Protein 8PI4 (pdb70)

Solvent-accessible surface area: 3593 Å² total; per-residue (Å²): 140,12,111,85,103,11,56,40,84,118,0,52,107,2,0,143,102,25,2,45,193,115,25,60,99,77,62,44,193,43,174,164,6,1,33,56,59,0,21,100,47,110,3,34,88,165,54,0,74,79,35,15,123

Foldseek 3Di:
DFFAAADDPRLVVVLCVLQPPQAFDDDPPDPVAPCVARHVHTGDSVRSVVGGD

Nearest PDB structures (foldseek):
  8pi4-assembly1_A  TM=1.019E+00  e=6.959E-11  Homo sapiens
  8pjc-assembly1_A-2  TM=1.016E+00  e=4.124E-10  Homo sapiens
  8pjh-assembly1_A-2  TM=9.760E-01  e=3.489E-09  Homo sapiens
  8pi5-assembly1_B  TM=8.088E-01  e=2.681E-07  Homo sapiens
  2dsp-assembly1_I  TM=8.170E-01  e=7.236E-04  Homo sapiens

Secondary structure (DSSP, 8-state):
--SS---THHHHHHHHHHHGGG-B---TTSTTSHHHHHTTTT--HHHHHTTB-

Organism: Homo sapiens (NCBI:txid9606)

GO terms:
  GO:0042593 glucose homeostasis (P, IDA)
  GO:0010976 positive regulation of neuron projection development (P, IC)
  GO:0010629 negative regulation of gene expression (P, IDA)
  GO:0051897 positive regulation of phosphatidylinositol 3-kinase/protein kinase B signal transduction (P, IDA)
  GO:0050890 cognition (P, TAS)
  GO:1990535 neuron projection maintenance (P, IGI)
  GO:1900273 positive regulation of long-term synaptic potentiation (P, TAS)
  GO:0048167 regulation of synaptic plasticity (P, TAS)
  GO:1902952 positive regulation of dendritic spine maintenance (P, IGI)
  GO:1903076 regulation of protein localization to plasma membrane (P, IGI)
  GO:1903427 negative regulation of reactive oxygen species biosynthetic process (P, IGI)
  GO:0008286 insulin receptor signaling pathway (P, IGI)
  GO:2000252 negative regulation of feeding behavior (P, IDA)
  GO:0048018 receptor ligand activity (F, IDA)
  GO:0050995 negative regulation of lipid catabolic process (P, IMP)
  GO:0031904 endosome lumen (C, TAS)
  GO:0033116 endoplasmic reticulum-Golgi intermediate compartment membrane (C, TAS)
  GO:0034774 secretory granule lumen (C, TAS)
  GO:0000139 Golgi membrane (C, TAS)
  GO:0005576 extracellular region (C, TAS)

B-factor: mean 31.5, std 16.76, range [15.14, 119.86]

Radius of gyration: 9.56 Å; Cα contacts (8 Å, |Δi|>4): 82; chains: 1; bounding box: 18×23×18 Å

Structure (mmCIF, N/CA/C/O backbone):
data_8PI4
#
_entry.id   8PI4
#
_cell.length_a   77.400
_cell.length_b   77.400
_cell.length_c   77.400
_cell.angle_alpha   90.000
_cell.angle_beta   90.000
_cell.angle_gamma   90.000
#
_symmetry.space_group_name_H-M   'I 21 3'
#
loop_
_entity.id
_entity.type
_entity.pdbx_description
1 polymer 'Insulin B chain,Insulin A chain'
2 water water
#
loop_
_atom_site.group_PDB
_atom_site.id
_atom_site.type_symbol
_atom_site.label_atom_id
_atom_site.label_alt_id
_atom_site.label_comp_id
_atom_site.label_asym_id
_atom_site.label_entity_id
_atom_site.label_seq_id
_atom_site.pdbx_PDB_ins_code
_atom_site.Cartn_x
_atom_site.Cartn_y
_atom_site.Cartn_z
_atom_site.occupancy
_atom_site.B_iso_or_equiv
_atom_site.auth_seq_id
_atom_site.auth_comp_id
_atom_site.auth_asym_id
_atom_site.auth_atom_id
_atom_site.pdbx_PDB_model_num
ATOM 1 N N . PHE A 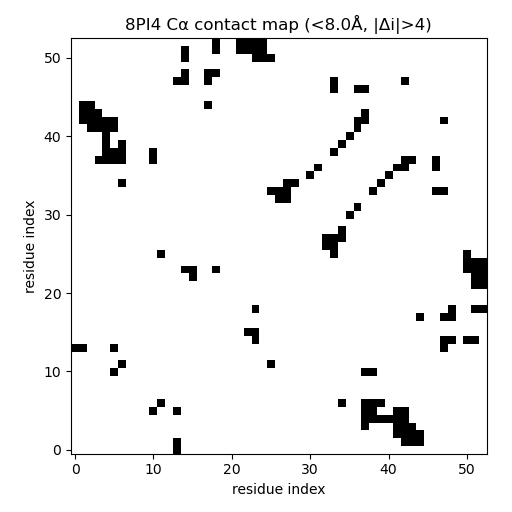1 1 ? -9.14604 -5.52613 -5.88818 1.000 24.85742 1 PHE A N 1
ATOM 2 C CA . PHE A 1 1 ? -9.22569 -4.36918 -6.80365 1.000 24.81905 1 PHE A CA 1
ATOM 3 C C . PHE A 1 1 ? -10.50450 -3.56382 -6.64337 1.000 24.28343 1 PHE A C 1
ATOM 4 O O . PHE A 1 1 ? -10.57221 -2.44042 -7.11530 1.000 29.05519 1 PHE A O 1
ATOM 23 N N A VAL A 1 2 ? -11.53209 -4.12419 -5.99762 0.630 23.09432 2 VAL A N 1
ATOM 24 N N B VAL A 1 2 ? -11.50221 -4.15176 -5.97809 0.370 23.22045 2 VAL A N 1
ATOM 25 C CA A VAL A 1 2 ? -12.80168 -3.39923 -5.91053 0.630 21.09228 2 VAL A CA 1
ATOM 26 C CA B VAL A 1 2 ? -12.80621 -3.50356 -5.85842 0.370 21.32463 2 VAL A CA 1
ATOM 27 C C A VAL A 1 2 ? -12.96693 -2.59271 -4.62785 0.630 22.47677 2 VAL A C 1
ATOM 28 C C B VAL A 1 2 ? -12.84052 -2.51183 -4.70218 0.370 22.49851 2 VAL A C 1
ATOM 29 O O A VAL A 1 2 ? -13.88506 -1.75529 -4.55374 0.630 23.16125 2 VAL A O 1
ATOM 30 O O B VAL A 1 2 ? -13.52350 -1.48071 -4.78443 0.370 21.34188 2 VAL A O 1
ATOM 55 N N . ASN A 1 3 ? -12.11110 -2.79897 -3.62619 1.000 22.14797 3 ASN A N 1
ATOM 56 C CA . ASN A 1 3 ? -12.26021 -2.12106 -2.33498 1.000 23.03350 3 ASN A CA 1
ATOM 57 C C . ASN A 1 3 ? -11.34024 -0.91739 -2.21609 1.000 25.15200 3 ASN A C 1
ATOM 58 O O . ASN A 1 3 ? -10.44993 -0.83999 -1.38384 1.000 26.49816 3 ASN A O 1
ATOM 70 N N . GLN A 1 4 ? -11.61517 0.04751 -3.07975 1.000 22.92672 4 GLN A N 1
ATOM 71 C CA . GLN A 1 4 ? -10.84502 1.27870 -3.12570 1.000 25.30907 4 GLN A CA 1
ATOM 72 C C . GLN A 1 4 ? -11.68707 2.30360 -3.86232 1.000 21.40382 4 GLN A C 1
ATOM 73 O O . GLN A 1 4 ? -12.76649 2.00219 -4.35959 1.000 20.76493 4 GLN A O 1
ATOM 87 N N . HIS A 1 5 ? -11.19426 3.52366 -3.90682 1.000 23.22594 5 HIS A N 1
ATOM 88 C CA . HIS A 1 5 ? -11.81582 4.54683 -4.73552 1.000 22.99605 5 HIS A CA 1
ATOM 89 C C . HIS A 1 5 ? -11.49318 4.22955 -6.18942 1.000 21.10069 5 HIS A C 1
ATOM 90 O O . HIS A 1 5 ? -10.32246 4.05923 -6.55353 1.000 24.07783 5 HIS A O 1
ATOM 104 N N . LEU A 1 6 ? -12.52520 4.10597 -7.01717 1.000 20.28739 6 LEU A N 1
ATOM 105 C CA . LEU A 1 6 ? -12.38967 3.80150 -8.43930 1.000 21.38183 6 LEU A CA 1
ATOM 106 C C . LEU A 1 6 ? -13.11726 4.86634 -9.23329 1.000 20.39921 6 LEU A C 1
ATOM 107 O O . LEU A 1 6 ? -14.33845 4.99785 -9.10218 1.000 20.61293 6 LEU A O 1
ATOM 123 N N . CYS A 1 7 ? -12.38989 5.60868 -10.07395 1.000 19.66010 7 CYS A N 1
ATOM 124 C CA . CYS A 1 7 ? -12.99249 6.66885 -10.84789 1.000 20.99121 7 CYS A CA 1
ATOM 125 C C . CYS A 1 7 ? -12.64291 6.49225 -12.31357 1.000 21.52616 7 CYS A C 1
ATOM 126 O O . CYS A 1 7 ? -11.60405 5.93174 -12.66154 1.000 20.79747 7 CYS A O 1
ATOM 133 N N . GLY A 1 8 ? -13.54349 6.94615 -13.16524 1.000 22.00121 8 GLY A N 1
ATOM 134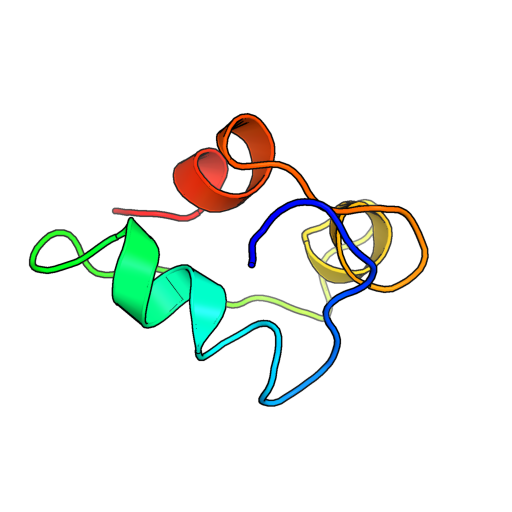 C CA . GLY A 1 8 ? -13.25587 6.97968 -14.58677 1.000 22.14265 8 GLY A CA 1
ATOM 135 C C . GLY A 1 8 ? -13.00359 5.60290 -1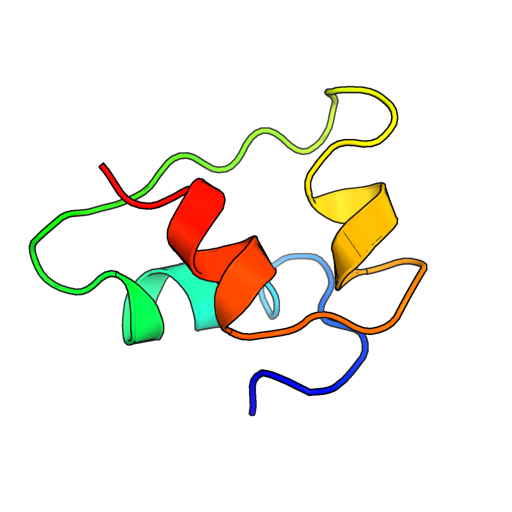5.14451 1.000 18.57688 8 GLY A C 1
ATOM 136 O O . GLY A 1 8 ? -13.73581 4.66300 -14.88045 1.000 19.07575 8 GLY A O 1
ATOM 140 N N . SER A 1 9 ? -11.94658 5.49221 -15.93478 1.000 18.92752 9 SER A N 1
ATOM 141 C CA . SER A 1 9 ? -11.67670 4.22657 -16.60085 1.000 17.67702 9 SER A CA 1
ATOM 142 C C . SER A 1 9 ? -11.40208 3.14212 -15.57249 1.000 17.12309 9 SER A C 1
ATOM 143 O O . SER A 1 9 ? -11.62783 1.95575 -15.84039 1.000 18.18352 9 SER A O 1
ATOM 151 N N . HIS A 1 10 ? -10.94663 3.51685 -14.38426 1.000 16.49633 10 HIS A N 1
ATOM 152 C CA . HIS A 1 10 ? -10.63474 2.54049 -13.35452 1.000 18.56077 10 HIS A CA 1
ATOM 153 C C . HIS A 1 10 ? -11.91937 1.86708 -12.86673 1.000 19.39484 10 HIS A C 1
ATOM 154 O O . HIS A 1 10 ? -11.93651 0.67182 -12.54049 1.000 19.23383 10 HIS A O 1
ATOM 168 N N . LEU A 1 11 ? -13.00917 2.63905 -12.80561 1.000 17.18208 11 LEU A N 1
ATOM 169 C CA . LEU A 1 11 ? -14.30972 2.13187 -12.40464 1.000 17.06172 11 LEU A CA 1
ATOM 170 C C . LEU A 1 11 ? -14.92411 1.25073 -13.48155 1.000 16.97601 11 LEU A C 1
ATOM 171 O O . LEU A 1 11 ? -15.44697 0.17250 -13.19003 1.000 17.09694 11 LEU A O 1
ATOM 187 N N A VAL A 1 12 ? -14.80997 1.68324 -14.73406 0.540 17.12898 12 VAL A N 1
ATOM 188 N N B VAL A 1 12 ? -14.88915 1.68029 -14.73590 0.460 17.03327 12 VAL A N 1
ATOM 189 C CA A VAL A 1 12 ? -15.34177 0.93043 -15.85738 0.540 17.04814 12 VAL A CA 1
ATOM 190 C CA B VAL A 1 12 ? -15.47375 0.80606 -15.74022 0.460 16.68192 12 VAL A CA 1
ATOM 191 C C A VAL A 1 12 ? -14.63896 -0.40816 -16.00034 0.540 16.08721 12 VAL A C 1
ATOM 192 C C B VAL A 1 12 ? -14.67957 -0.49123 -15.84762 0.460 16.21679 12 VAL A C 1
ATOM 193 O O A VAL A 1 12 ? -15.23773 -1.39387 -16.44098 0.540 15.13818 12 VAL A O 1
ATOM 194 O O B VAL A 1 12 ? -15.27362 -1.55913 -15.96310 0.460 15.26635 12 VAL A O 1
ATOM 219 N N . GLU A 1 13 ? -13.34261 -0.44594 -15.69252 1.000 16.04726 13 GLU A N 1
ATOM 220 C CA . GLU A 1 13 ? -12.59028 -1.69334 -15.74137 1.000 17.80549 13 GLU A CA 1
ATOM 221 C C . GLU A 1 13 ? -13.06547 -2.65504 -14.66938 1.000 17.43627 13 GLU A C 1
ATOM 222 O O . GLU A 1 13 ? -13.17056 -3.85991 -14.90376 1.000 17.09765 13 GLU A O 1
ATOM 234 N N . ALA A 1 14 ? -13.31294 -2.14279 -13.48043 1.000 16.64190 14 ALA A N 1
ATOM 235 C CA . ALA A 1 14 ? -13.81980 -2.98676 -12.40918 1.000 17.10802 14 ALA A CA 1
ATOM 236 C C . ALA A 1 14 ? -15.19399 -3.56718 -12.72641 1.000 16.69703 14 ALA A C 1
ATOM 237 O O . ALA A 1 14 ? -15.44826 -4.76366 -12.49234 1.000 17.73525 14 ALA A O 1
ATOM 245 N N . LEU A 1 15 ? -16.08060 -2.74297 -13.28463 1.000 16.92286 15 LEU A N 1
ATOM 246 C CA . LEU A 1 15 ? -17.37986 -3.24611 -13.72650 1.000 17.35718 15 LEU A CA 1
ATOM 247 C C . LEU A 1 15 ? -17.20870 -4.33700 -14.75761 1.000 16.65532 15 LEU A C 1
ATOM 248 O O . LEU A 1 15 ? -17.89741 -5.36697 -14.70679 1.000 19.28690 15 LEU A O 1
ATOM 264 N N . TYR A 1 16 ? -16.30061 -4.11443 -15.71948 1.000 16.57372 16 TYR A N 1
ATOM 265 C CA . TYR A 1 16 ? -16.08570 -5.08871 -16.77824 1.000 16.71513 16 TYR A CA 1
ATOM 266 C C . TYR A 1 16 ? -15.64357 -6.41390 -16.19638 1.000 16.93717 16 TYR A C 1
ATOM 267 O O . TYR A 1 16 ? -16.18608 -7.46801 -16.54657 1.000 17.72858 16 TYR A O 1
ATOM 285 N N . LEU A 1 17 ? -14.67903 -6.37746 -15.28108 1.000 16.90099 17 LEU A N 1
ATOM 286 C CA . LEU A 1 17 ? -14.15558 -7.60945 -14.69713 1.000 18.33604 17 LEU A CA 1
ATOM 287 C C . LEU A 1 17 ? -15.17012 -8.31148 -13.81285 1.000 18.45335 17 LEU A C 1
ATOM 288 O O . LEU A 1 17 ? -15.28855 -9.54009 -13.85344 1.000 21.49067 17 LEU A O 1
ATOM 304 N N . VAL A 1 18 ? -15.90215 -7.55454 -13.01133 1.000 18.28323 18 VAL A N 1
ATOM 305 C CA . VAL A 1 18 ? -16.85296 -8.16366 -12.08108 1.000 18.96638 18 VAL A CA 1
ATOM 306 C C . VAL A 1 18 ? -18.04489 -8.73709 -12.82868 1.000 19.41469 18 VAL A C 1
ATOM 307 O O . VAL A 1 18 ? -18.48976 -9.85612 -12.55877 1.000 21.47463 18 VAL A O 1
ATOM 320 N N . CYS A 1 19 ? -18.58276 -7.98209 -13.77070 1.000 18.64976 19 CYS A N 1
ATOM 321 C CA . CYS A 1 19 ? -19.85750 -8.34897 -14.36958 1.000 20.71046 19 CYS A CA 1
ATOM 322 C C . CYS A 1 19 ? -19.70088 -9.41554 -15.44136 1.000 22.18919 19 CYS A C 1
ATOM 323 O O . CYS A 1 19 ? -20.65230 -10.15451 -15.72133 1.000 23.46094 19 CYS A O 1
ATOM 330 N N . GLY A 1 20 ? -18.53317 -9.49924 -16.06866 1.000 21.98610 20 GLY A N 1
ATOM 331 C CA . GLY A 1 20 ? -18.30554 -10.53207 -17.05419 1.000 23.82678 20 GLY A CA 1
ATOM 332 C C . GLY A 1 20 ? -19.36384 -10.53315 -18.13811 1.000 23.76365 20 GLY A C 1
ATOM 333 O O . GLY A 1 20 ? -19.75982 -9.48508 -18.65333 1.000 26.17213 20 GLY A O 1
ATOM 337 N N . GLU A 1 21 ? -19.82524 -11.72962 -18.51739 1.000 27.16000 21 GLU A N 1
ATOM 338 C CA . GLU A 1 21 ? -20.74942 -11.83618 -19.64906 1.000 30.11326 21 GLU A CA 1
ATOM 339 C C . GLU A 1 21 ? -22.12937 -11.25872 -19.35915 1.000 29.67893 21 GLU A C 1
ATOM 340 O O . GLU A 1 21 ? -22.92103 -11.10587 -20.29267 1.000 31.23960 21 GLU A O 1
ATOM 352 N N . ARG A 1 22 ? -22.43744 -10.92871 -18.10651 1.000 29.48780 22 ARG A N 1
ATOM 353 C CA . ARG A 1 22 ? -23.68896 -10.23658 -17.83163 1.000 29.99382 22 ARG A CA 1
ATOM 354 C C . ARG A 1 22 ? -23.70393 -8.83699 -18.43658 1.000 31.01080 22 ARG A C 1
ATOM 355 O O . ARG A 1 22 ? -24.77558 -8.30936 -18.74617 1.000 36.36618 22 ARG A O 1
ATOM 376 N N . GLY A 1 23 ? -22.54323 -8.21887 -18.60094 1.000 25.14599 23 GLY A N 1
ATOM 377 C CA . GLY A 1 23 ? -22.48354 -6.81595 -18.95543 1.000 25.36143 23 GLY A CA 1
ATOM 378 C C . GLY A 1 23 ? -22.91563 -5.94008 -17.79029 1.000 21.84669 23 GLY A C 1
ATOM 379 O O . GLY A 1 23 ? -23.20084 -6.40030 -16.67927 1.000 21.15550 23 GLY A O 1
ATOM 383 N N . PHE A 1 24 ? -22.95956 -4.63989 -18.07210 1.000 21.51322 24 PHE A N 1
ATOM 384 C CA . PHE A 1 24 ? -23.19055 -3.64591 -17.04115 1.000 19.65657 24 PHE A CA 1
ATOM 385 C C . PHE A 1 24 ? -23.67020 -2.35331 -17.67579 1.000 21.37182 24 PHE A C 1
ATOM 386 O O . PHE A 1 24 ? -23.63169 -2.17307 -18.90100 1.000 21.87045 24 PHE A O 1
ATOM 403 N N . PHE A 1 25 ? -24.14782 -1.45929 -16.82680 1.000 21.93713 25 PHE A N 1
ATOM 404 C CA . PHE A 1 25 ? -24.43136 -0.08480 -17.21611 1.000 23.20719 25 PHE A CA 1
ATOM 405 C C . PHE A 1 25 ? -23.61441 0.86650 -16.35244 1.000 23.79254 25 PHE A C 1
ATOM 406 O O . PHE A 1 25 ? -23.47648 0.66661 -15.13775 1.000 24.36558 25 PHE A O 1
ATOM 423 N N . TYR A 1 26 ? -23.03460 1.87109 -17.00721 1.000 23.01683 26 TYR A N 1
ATOM 424 C CA . TYR A 1 26 ? -22.22805 2.90458 -16.37602 1.000 22.06511 26 TYR A CA 1
ATOM 425 C C . TYR A 1 26 ? -22.94348 4.22289 -16.59276 1.000 23.47083 26 TYR A C 1
ATOM 426 O O . TYR A 1 26 ? -23.01691 4.71199 -17.72186 1.000 23.71094 26 TYR A O 1
ATOM 444 N N . THR A 1 27 ? -23.48758 4.78514 -15.51467 1.000 25.11302 27 THR A N 1
ATOM 445 C CA . THR A 1 27 ? -24.27704 6.01229 -15.56800 1.000 29.95663 27 THR A CA 1
ATOM 446 C C . THR A 1 27 ? -23.70761 6.98410 -14.54991 1.000 28.98070 27 THR A C 1
ATOM 447 O O . THR A 1 27 ? -24.20404 7.07749 -13.41634 1.000 31.91469 27 THR A O 1
ATOM 458 N N . PRO A 1 28 ? -22.69034 7.75197 -14.92294 1.000 26.92867 28 PRO A N 1
ATOM 459 C CA . PRO A 1 28 ? -21.99347 8.57223 -13.91733 1.000 29.62847 28 PRO A CA 1
ATOM 460 C C . PRO A 1 28 ? -22.80082 9.76108 -13.44165 1.000 32.22438 28 PRO A C 1
ATOM 461 O O . PRO A 1 28 ? -22.55623 10.25526 -12.33293 1.000 38.31963 28 PRO A O 1
ATOM 472 N N . LYS A 1 29 ? -23.74188 10.24687 -14.24941 1.000 32.77352 29 LYS A N 1
ATOM 473 C CA . LYS A 1 29 ? -24.52579 11.43022 -13.92083 1.000 38.66792 29 LYS A CA 1
ATOM 474 C C . LYS A 1 29 ? -25.84993 11.10370 -13.22962 1.000 53.61858 29 LYS A C 1
ATOM 475 O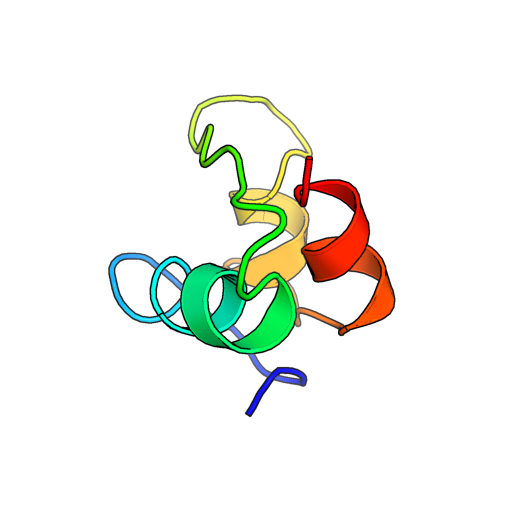 O . LYS A 1 29 ? -26.83583 11.83039 -1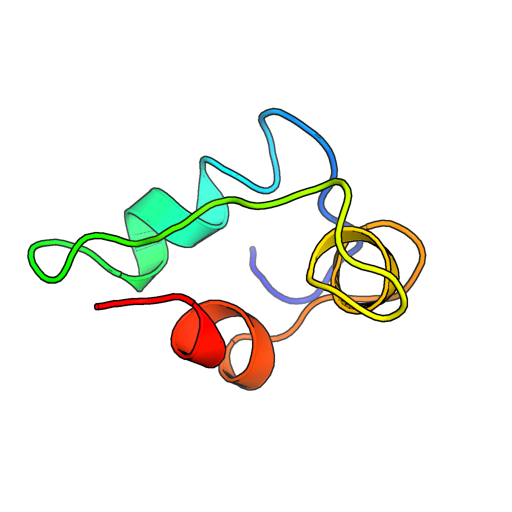3.42602 1.000 57.12337 29 LYS A O 1
ATOM 494 N N . ALA A 1 30 ? -25.90563 10.03501 -12.42957 1.000 56.58922 30 ALA A N 1
ATOM 495 C CA . ALA A 1 30 ? -27.04692 9.74374 -11.56361 1.000 58.92166 30 ALA A CA 1
ATOM 496 C C . ALA A 1 30 ? -26.63539 10.05993 -10.13041 1.000 63.37917 30 ALA A C 1
ATOM 497 O O . ALA A 1 30 ? -25.65436 9.49613 -9.62928 1.000 62.02614 30 ALA A O 1
ATOM 504 N N . MET A 1 31 ? -27.37279 10.96049 -9.47915 1.000 66.74993 31 MET A N 1
ATOM 505 C CA . MET A 1 31 ? -27.01154 11.38598 -8.12967 1.000 76.50344 31 MET A CA 1
ATOM 506 C C . MET A 1 31 ? -27.10833 10.21102 -7.1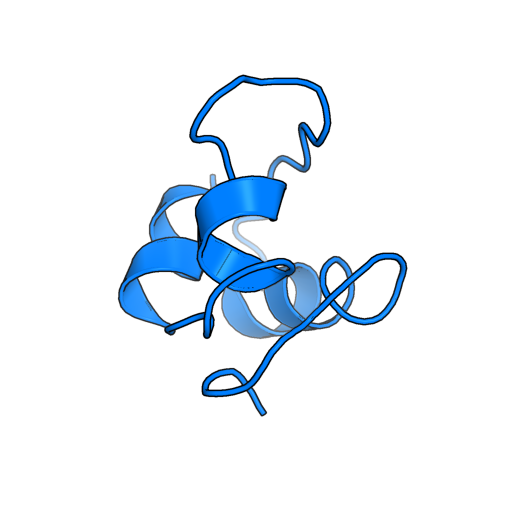5708 1.000 75.11983 31 MET A C 1
ATOM 507 O O . MET A 1 31 ? -27.94505 9.31212 -7.31146 1.000 65.70070 31 MET A O 1
ATOM 521 N N . LYS A 1 32 ? -26.22191 10.22543 -6.14860 1.000 75.82655 32 LYS A N 1
ATOM 522 C CA . LYS A 1 32 ? -25.97428 9.08337 -5.25505 1.000 67.94952 32 LYS A CA 1
ATOM 523 C C . LYS A 1 32 ? -25.71764 7.78570 -6.03337 1.000 57.91297 32 LYS A C 1
ATOM 524 O O . LYS A 1 32 ? -25.84338 6.68097 -5.47644 1.000 50.42507 32 LYS A O 1
ATOM 543 N N . GLY A 1 33 ? -25.35231 7.92260 -7.31797 1.000 35.32064 33 GLY A N 1
ATOM 544 C CA . GLY A 1 33 ? -25.12993 6.80064 -8.20193 1.000 33.08612 3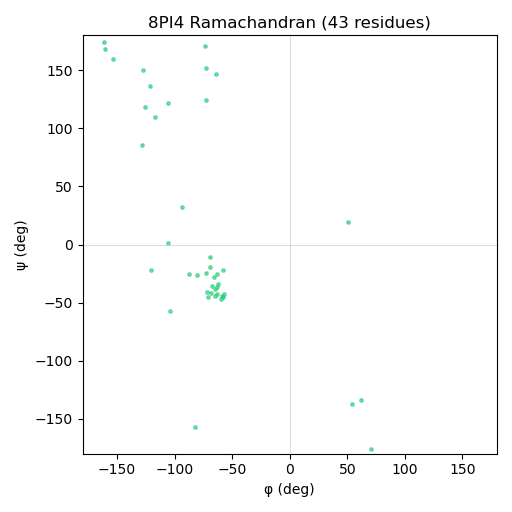3 GLY A CA 1
ATOM 545 C C . GLY A 1 33 ? -23.74383 6.23061 -8.01970 1.000 27.75078 33 GLY A C 1
ATOM 546 O O . GLY A 1 33 ? -23.10048 6.40617 -6.98204 1.000 26.72220 33 GLY A O 1
ATOM 550 N N . ILE A 1 34 ? -23.27254 5.54324 -9.06076 1.000 26.24103 34 ILE A N 1
ATOM 551 C CA . ILE A 1 34 ? -22.04418 4.77168 -8.93603 1.000 24.19038 34 ILE A CA 1
ATOM 552 C C . ILE A 1 34 ? -20.83737 5.64972 -8.61521 1.000 21.36240 34 ILE A C 1
ATOM 553 O O . ILE A 1 34 ? -19.93865 5.21703 -7.89072 1.000 22.58704 34 ILE A O 1
ATOM 569 N N . VAL A 1 35 ? -20.78932 6.87262 -9.13161 1.000 23.86042 35 VAL A N 1
ATOM 570 C CA . VAL A 1 35 ? -19.66108 7.75184 -8.83578 1.000 23.62185 35 VAL A CA 1
ATOM 571 C C . VAL A 1 35 ? -19.63017 8.09437 -7.35197 1.000 26.31770 35 VAL A C 1
ATOM 572 O O . VAL A 1 35 ? -18.57525 8.05179 -6.70521 1.000 24.28282 35 VAL A O 1
ATOM 585 N N . GLU A 1 36 ? -20.78842 8.41604 -6.78314 1.000 25.60972 36 GLU A N 1
ATOM 586 C CA . GLU A 1 36 ? -20.84341 8.75570 -5.37205 1.000 24.06047 36 GLU A CA 1
ATOM 587 C C . GLU A 1 36 ? -20.43545 7.56931 -4.51137 1.000 26.54893 36 GLU A C 1
ATOM 588 O O . GLU A 1 36 ? -19.77528 7.74016 -3.47968 1.000 31.11202 36 GLU A O 1
ATOM 600 N N . GLN A 1 37 ? -20.80128 6.35713 -4.92034 1.000 23.87560 37 GLN A N 1
ATOM 601 C CA . GLN A 1 37 ? -20.57757 5.19696 -4.07687 1.000 23.09648 37 GLN A CA 1
ATOM 602 C C . GLN A 1 37 ? -19.20723 4.57096 -4.27244 1.000 21.32424 37 GLN A C 1
ATOM 603 O O . GLN A 1 37 ? -18.69619 3.92585 -3.34841 1.000 22.58707 37 GLN A O 1
ATOM 617 N N . CYS A 1 38 ? -18.58963 4.75328 -5.44496 1.000 19.66466 38 CYS A N 1
ATOM 618 C CA . CYS A 1 38 ? -17.39112 4.01580 -5.78802 1.000 18.13676 38 CYS A CA 1
ATOM 619 C C . CYS A 1 38 ? -16.18965 4.87304 -6.07433 1.000 20.02801 38 CYS A C 1
ATOM 620 O O . CYS A 1 38 ? -15.07076 4.36020 -5.99248 1.000 19.57416 38 CYS A O 1
ATOM 627 N N . CYS A 1 39 ? -16.38650 6.13967 -6.43350 1.000 19.99304 39 CYS A N 1
ATOM 628 C CA . CYS A 1 39 ? -15.30629 7.05132 -6.78767 1.000 21.32366 39 CYS A CA 1
ATOM 629 C C . CYS A 1 39 ? -15.03659 8.02289 -5.64990 1.000 22.98209 39 CYS A C 1
ATOM 630 O O . CYS A 1 39 ? -13.93030 8.07883 -5.11682 1.000 24.29906 39 CYS A O 1
ATOM 637 N N . THR A 1 40 ? -16.04564 8.76592 -5.22950 1.000 22.41097 40 THR A N 1
ATOM 638 C CA . THR A 1 40 ? -15.85186 9.69010 -4.13057 1.000 24.27768 40 THR A CA 1
ATOM 639 C C . THR A 1 40 ? -15.95535 9.02088 -2.76823 1.000 24.57083 40 THR A C 1
ATOM 640 O O . THR A 1 40 ? -15.59991 9.64312 -1.76955 1.000 28.41445 40 THR A O 1
ATOM 651 N N A SER A 1 41 ? -16.45119 7.79404 -2.69641 0.570 23.08112 41 SER A N 1
ATOM 652 N N B SER A 1 41 ? -16.43594 7.78572 -2.71323 0.430 23.19577 41 SER A N 1
ATOM 653 C CA A SER A 1 41 ? -16.33807 6.94477 -1.52002 0.570 23.19609 41 SER A CA 1
ATOM 654 C CA B SER A 1 41 ? -16.37686 6.92963 -1.54010 0.430 23.26795 41 SER A CA 1
ATOM 655 C C A SER A 1 41 ? -15.81128 5.60067 -1.99922 0.570 21.26350 41 SER A C 1
ATOM 656 C C B SER A 1 41 ? -15.78838 5.60490 -1.99741 0.430 21.36518 41 SER A C 1
ATOM 657 O O A SER A 1 41 ? -15.69568 5.34339 -3.19871 0.570 21.08000 41 SER A O 1
ATOM 658 O O B SER A 1 41 ? -15.60924 5.36394 -3.19171 0.430 21.07724 41 SER A O 1
ATOM 673 N N . ILE A 1 42 ? -15.48972 4.73838 -1.04426 1.000 20.46706 42 ILE A N 1
ATOM 674 C CA . ILE A 1 42 ? -14.83311 3.48106 -1.34756 1.000 22.00992 42 ILE A CA 1
ATOM 675 C C . ILE A 1 42 ? -15.84509 2.52478 -1.95172 1.000 19.19092 42 ILE A C 1
ATOM 676 O O . ILE A 1 42 ? -16.90052 2.26871 -1.37399 1.000 20.09848 42 ILE A O 1
ATOM 693 N N . CYS A 1 43 ? -15.48788 1.95929 -3.08267 1.000 19.27206 43 CYS A N 1
ATOM 694 C CA . CYS A 1 43 ? -16.32621 1.01112 -3.79087 1.000 18.73679 43 CYS A CA 1
ATOM 695 C C . CYS A 1 43 ? -16.34172 -0.32307 -3.07187 1.000 20.70461 43 CYS A C 1
ATOM 696 O O . CYS A 1 43 ? -15.60999 -0.56172 -2.11811 1.000 21.77518 43 CYS A O 1
ATOM 703 N N . SER A 1 44 ? -17.22772 -1.19572 -3.52301 1.000 21.71588 44 SER A N 1
ATOM 704 C CA . SER A 1 44 ? -17.35487 -2.53708 -2.96203 1.000 23.58847 44 SER A CA 1
ATOM 705 C C . SER A 1 44 ? -17.92186 -3.45503 -4.04350 1.000 20.72395 44 SER A C 1
ATOM 706 O O . SER A 1 44 ? -18.54612 -2.9995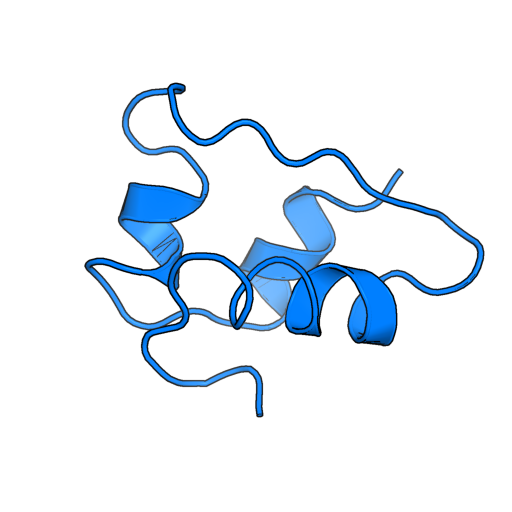2 -5.00164 1.000 21.96744 44 SER A O 1
ATOM 714 N N . LEU A 1 45 ? -17.70867 -4.76500 -3.86478 1.000 21.49427 45 LEU A N 1
ATOM 715 C CA . LEU A 1 45 ? -18.21034 -5.72646 -4.83945 1.000 20.65522 45 LEU A CA 1
ATOM 716 C C . LEU A 1 45 ? -19.71702 -5.69405 -4.85601 1.000 19.72250 45 LEU A C 1
ATOM 717 O O . LEU A 1 45 ? -20.35032 -5.71861 -5.92089 1.000 19.95083 45 LEU A O 1
ATOM 733 N N . TYR A 1 46 ? -20.29882 -5.54745 -3.68408 1.000 21.42400 46 TYR A N 1
ATOM 734 C CA . TYR A 1 46 ? -21.73983 -5.49509 -3.58567 1.000 21.14327 46 TYR A CA 1
ATOM 735 C C . TYR A 1 46 ? -22.29989 -4.36583 -4.43501 1.000 23.83394 46 TYR A C 1
ATOM 736 O O . TYR A 1 46 ? -23.26124 -4.55572 -5.19747 1.000 23.86382 46 TYR A O 1
ATOM 754 N N . GLN A 1 47 ? -21.68331 -3.17543 -4.35176 1.000 22.59678 47 GLN A N 1
ATOM 755 C CA . GLN A 1 47 ? -22.19798 -2.03085 -5.10013 1.000 22.37473 47 GLN A CA 1
ATOM 756 C C . GLN A 1 47 ? -21.94344 -2.18217 -6.58926 1.000 22.31155 47 GLN A C 1
ATOM 757 O O . GLN A 1 47 ? -22.79906 -1.83430 -7.41101 1.000 22.42306 47 GLN A O 1
ATOM 771 N N . LEU A 1 48 ? -20.76809 -2.67417 -6.97632 1.000 20.33798 48 LEU A N 1
ATOM 772 C CA . LEU A 1 48 ? -20.51055 -2.89328 -8.39528 1.000 20.03327 48 LEU A CA 1
ATOM 773 C C . LEU A 1 48 ? -21.54317 -3.81783 -9.00659 1.000 17.73499 48 LEU A C 1
ATOM 774 O O . LEU A 1 48 ? -22.03697 -3.55837 -10.10961 1.000 18.73846 48 LEU A O 1
ATOM 790 N N . GLU A 1 49 ? -21.90544 -4.88810 -8.30305 1.000 18.34961 49 GLU A N 1
ATOM 791 C CA . GLU A 1 49 ? -22.82426 -5.86220 -8.88846 1.000 19.46422 49 GLU A CA 1
ATOM 792 C C . GLU A 1 49 ? -24.22425 -5.29685 -9.03295 1.000 20.41668 49 GLU A C 1
ATOM 793 O O . GLU A 1 49 ? -25.00663 -5.81041 -9.84345 1.000 22.62252 49 GLU A O 1
ATOM 805 N N . ASN A 1 50 ? -24.53539 -4.23373 -8.29126 1.000 21.19220 50 ASN A N 1
ATOM 806 C CA . ASN A 1 50 ? -25.78793 -3.53592 -8.51231 1.000 24.28972 50 ASN A CA 1
ATOM 807 C C . ASN A 1 50 ? -25.91016 -3.02551 -9.94503 1.000 22.66927 50 ASN A C 1
ATOM 808 O O . ASN A 1 50 ? -27.01595 -2.73453 -10.39663 1.000 24.32898 50 ASN A O 1
ATOM 819 N N . TYR A 1 51 ? -24.80026 -2.85158 -10.65113 1.000 20.11925 51 TYR A N 1
ATOM 820 C CA . TYR A 1 51 ? -24.78210 -2.28144 -11.98820 1.000 20.91900 51 TYR A CA 1
ATOM 821 C C . TYR A 1 51 ? -24.53546 -3.30819 -13.08084 1.000 21.92900 51 TYR A C 1
ATOM 822 O O . TYR A 1 51 ? -24.46351 -2.92885 -14.25738 1.000 23.34272 51 TYR A O 1
ATOM 840 N N . CYS A 1 52 ? -24.38729 -4.58652 -12.74914 1.000 22.29573 52 CYS A N 1
ATOM 841 C CA . CYS A 1 52 ? -24.38260 -5.62280 -13.76969 1.000 22.30311 52 CYS A CA 1
ATOM 842 C C . CYS A 1 52 ? -25.79526 -5.82112 -14.31591 1.000 25.76796 52 CYS A C 1
ATOM 843 O O . CYS A 1 52 ? -26.78660 -5.61678 -13.60534 1.000 26.79219 52 CYS A O 1
ATOM 850 N N . ASN A 1 53 ? -25.89676 -6.25541 -15.57308 1.000 28.56271 53 ASN A N 1
ATOM 851 C CA . ASN A 1 53 ? -27.20449 -6.66596 -16.08391 1.000 31.58646 53 ASN A CA 1
ATOM 852 C C . ASN A 1 53 ? -27.55244 -8.08724 -15.64341 1.000 35.39484 53 ASN A C 1
ATOM 853 O O . ASN A 1 53 ? -26.88292 -8.74085 -14.84453 1.000 35.74779 53 ASN A O 1
#

InterPro domains:
  IPR004825 Insulin [PR00277] (25-36)
  IPR004825 Insulin [PR00277] (37-43)
  IPR004825 Insulin [PR00277] (101-110)
  IPR004825 Insulin [PTHR11454] (1-110)
  IPR004825 Insulin [cd04367] (26-110)
  IPR016179 Insulin-like [PF00049] (28-109)
  IPR016179 Insulin-like [SM00078] (28-109)
  IPR022352 Insulin/IGF/relaxin [PR00276] (29-45)
  IPR022352 Insulin/IGF/relaxin [PR00276] (90-109)
  IPR022353 Insulin, conserved site [PS00262] (95-109)
  IPR036438 Insulin-like superfamily [SSF56994] (10-109)

Sequence (53 aa):
FVVNQHLCGSHLVVEALYLVCGERGFFYTPKAMKGIVEQCCTSSICSLYQLENYCN